Protein AF-A0A1S1MK10-F1 (afdb_monomer)

Secondary structure (DSSP, 8-state):
-EEEEEEETTEEEEEEEESS----PPPTT--EEEEESPPPP---SS-TTSPP---PPPTT------PPPP----

Mean predicted aligned error: 14.25 Å

Radius of gyration: 25.52 Å; Cα contacts (8 Å, |Δi|>4): 63; chains: 1; bounding box: 62×43×59 Å

Sequence (74 aa):
MCYWKRLSGDKIVDNAMTKKPQVVQIEPSDTAFKTDHCQPWQLVDCPPTCPPPQQAPPPGLGLPPILPPAPGRP

Foldseek 3Di:
DKKKFWDQPPDTPDIDDDPDDDDDDDDPRTPDIDMDPDDDDDDDPDDPPDDPPPPPPPPDPPDDPPPDDDPDDD

pLDDT: mean 78.59, std 18.53, range [44.81, 97.81]

Structure (mmCIF, N/CA/C/O backbone):
data_AF-A0A1S1MK10-F1
#
_entry.id   AF-A0A1S1MK10-F1
#
loop_
_atom_site.group_PDB
_atom_site.id
_atom_site.type_symbol
_atom_site.label_atom_id
_atom_site.label_alt_id
_atom_site.label_comp_id
_atom_site.label_asym_id
_atom_site.label_entity_id
_atom_site.label_seq_id
_atom_site.pdbx_PDB_ins_code
_atom_site.Cartn_x
_atom_site.Cartn_y
_atom_site.Cartn_z
_atom_site.occupancy
_atom_site.B_iso_or_equiv
_atom_site.auth_seq_id
_atom_site.auth_comp_id
_atom_site.auth_asym_id
_atom_site.auth_atom_id
_atom_site.pdbx_PDB_model_num
ATOM 1 N N . MET A 1 1 ? 14.753 -4.577 10.216 1.00 86.19 1 MET A N 1
ATOM 2 C CA . MET A 1 1 ? 14.727 -3.372 9.359 1.00 86.19 1 MET A CA 1
ATOM 3 C C . MET A 1 1 ? 13.607 -3.613 8.371 1.00 86.19 1 MET A C 1
ATOM 5 O O . MET A 1 1 ? 13.675 -4.637 7.713 1.00 86.19 1 MET A O 1
ATOM 9 N N . CYS A 1 2 ? 12.570 -2.777 8.344 1.00 95.06 2 CYS A N 1
ATOM 10 C CA . CYS A 1 2 ? 11.439 -2.975 7.438 1.00 95.06 2 CYS A CA 1
ATOM 11 C C . CYS A 1 2 ? 11.760 -2.312 6.102 1.00 95.06 2 CYS A C 1
ATOM 13 O O . CYS A 1 2 ? 12.172 -1.149 6.072 1.00 95.06 2 CYS A O 1
ATOM 15 N N . TYR A 1 3 ? 11.585 -3.059 5.020 1.00 96.56 3 TYR A N 1
ATOM 16 C CA . TYR A 1 3 ? 11.644 -2.543 3.663 1.00 96.56 3 TYR A CA 1
ATOM 17 C C . TYR A 1 3 ? 10.301 -2.773 2.981 1.00 96.56 3 TYR A C 1
ATOM 19 O O . TYR A 1 3 ? 9.736 -3.862 3.069 1.00 96.56 3 TYR A O 1
ATOM 27 N N . TRP A 1 4 ? 9.788 -1.757 2.300 1.00 97.19 4 TRP A N 1
ATOM 28 C CA . TRP A 1 4 ? 8.580 -1.877 1.496 1.00 97.19 4 TRP A CA 1
ATOM 29 C C . TRP A 1 4 ? 8.784 -1.219 0.139 1.00 97.19 4 TRP A C 1
ATOM 31 O O . TRP A 1 4 ? 9.580 -0.289 -0.003 1.00 97.19 4 TRP A O 1
ATOM 41 N N . LYS A 1 5 ? 8.054 -1.714 -0.860 1.00 97.25 5 LYS A N 1
ATOM 42 C CA . LYS A 1 5 ? 8.020 -1.137 -2.202 1.00 97.25 5 LYS A CA 1
ATOM 43 C C . LYS A 1 5 ? 6.650 -1.277 -2.848 1.00 97.25 5 LYS A C 1
ATOM 45 O O . LYS A 1 5 ? 5.951 -2.274 -2.651 1.00 97.25 5 LYS A O 1
ATOM 50 N N . ARG A 1 6 ? 6.323 -0.293 -3.674 1.00 97.50 6 ARG A N 1
ATOM 51 C CA . ARG A 1 6 ? 5.164 -0.253 -4.559 1.00 97.50 6 ARG A CA 1
ATOM 52 C C . ARG A 1 6 ? 5.611 -0.438 -5.999 1.00 97.50 6 ARG A C 1
ATOM 54 O O . ARG A 1 6 ? 6.650 0.090 -6.404 1.00 97.50 6 ARG A O 1
ATOM 61 N N . LEU A 1 7 ? 4.840 -1.207 -6.753 1.00 97.81 7 LEU A N 1
ATOM 62 C CA . LEU A 1 7 ? 5.084 -1.483 -8.160 1.00 97.81 7 LEU A CA 1
ATOM 63 C C . LEU A 1 7 ? 3.913 -0.977 -8.997 1.00 97.81 7 LEU A C 1
ATOM 65 O O . LEU A 1 7 ? 2.767 -1.203 -8.624 1.00 97.81 7 LEU A O 1
ATOM 69 N N . SER A 1 8 ? 4.212 -0.382 -10.150 1.00 97.25 8 SER A N 1
ATOM 70 C CA . SER A 1 8 ? 3.254 -0.163 -11.235 1.00 97.25 8 SER A CA 1
ATOM 71 C C . SER A 1 8 ? 3.767 -0.899 -12.472 1.00 97.25 8 SER A C 1
ATOM 73 O O . SER A 1 8 ? 4.790 -0.536 -13.063 1.00 97.25 8 SER A O 1
ATOM 75 N N . GLY A 1 9 ? 3.122 -2.023 -12.787 1.00 94.75 9 GLY A N 1
ATOM 76 C CA . GLY A 1 9 ? 3.680 -3.037 -13.681 1.00 94.75 9 GLY A CA 1
ATOM 77 C C . GLY A 1 9 ? 4.998 -3.583 -13.122 1.00 94.75 9 GLY A C 1
ATOM 78 O O . GLY A 1 9 ? 5.049 -4.051 -11.984 1.00 94.75 9 GLY A O 1
ATOM 79 N N . ASP A 1 10 ? 6.071 -3.468 -13.902 1.00 94.69 10 ASP A N 1
ATOM 80 C CA . ASP A 1 10 ? 7.419 -3.919 -1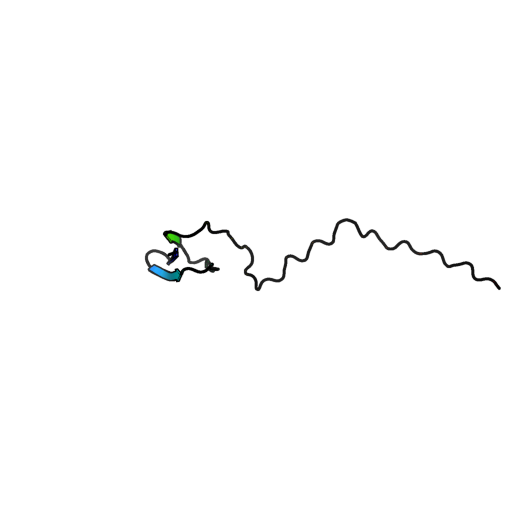3.528 1.00 94.69 10 ASP A CA 1
ATOM 81 C C . ASP A 1 10 ? 8.288 -2.818 -12.892 1.00 94.69 10 ASP A C 1
ATOM 83 O O . ASP A 1 10 ? 9.451 -3.051 -12.552 1.00 94.69 10 ASP A O 1
ATOM 87 N N . LYS A 1 11 ? 7.761 -1.596 -12.739 1.00 96.75 11 LYS A N 1
ATOM 88 C CA . LYS A 1 11 ? 8.519 -0.443 -12.230 1.00 96.75 11 LYS A CA 1
ATOM 89 C C . LYS A 1 11 ? 8.264 -0.228 -10.745 1.00 96.75 11 LYS A C 1
ATOM 91 O O . LYS A 1 11 ? 7.116 -0.206 -10.316 1.00 96.75 11 LYS A O 1
ATOM 96 N N . ILE A 1 12 ? 9.329 0.010 -9.979 1.00 97.19 12 ILE A N 1
ATOM 97 C CA . ILE A 1 12 ? 9.215 0.513 -8.604 1.00 97.19 12 ILE A CA 1
ATOM 98 C C . ILE A 1 12 ? 8.831 1.988 -8.673 1.00 97.19 12 ILE A C 1
ATOM 100 O O . ILE A 1 12 ? 9.590 2.788 -9.215 1.00 97.19 12 ILE A O 1
ATOM 104 N N . VAL A 1 13 ? 7.660 2.325 -8.136 1.00 97.12 13 VAL A N 1
ATOM 105 C CA . VAL A 1 13 ? 7.162 3.710 -8.093 1.00 97.12 13 VAL A CA 1
ATOM 106 C C . VAL A 1 13 ? 7.454 4.386 -6.762 1.00 97.12 13 VAL A C 1
ATOM 108 O O . VAL A 1 13 ? 7.647 5.595 -6.726 1.00 97.12 13 VAL A O 1
ATOM 111 N N . ASP A 1 14 ? 7.547 3.606 -5.686 1.00 96.50 14 ASP A N 1
ATOM 112 C CA . ASP A 1 14 ? 7.933 4.104 -4.372 1.00 96.50 14 ASP A CA 1
ATOM 113 C C . ASP A 1 14 ? 8.544 2.979 -3.534 1.00 96.50 14 ASP A C 1
ATOM 115 O O . ASP A 1 14 ? 8.201 1.803 -3.700 1.00 96.50 14 ASP A O 1
ATOM 119 N N . ASN A 1 15 ? 9.484 3.322 -2.662 1.00 96.56 15 ASN A N 1
ATOM 120 C CA . ASN A 1 15 ? 10.072 2.389 -1.714 1.00 96.56 15 ASN A CA 1
ATOM 121 C C . ASN A 1 15 ? 10.740 3.124 -0.555 1.00 96.56 15 ASN A C 1
ATOM 123 O O . ASN A 1 15 ? 11.291 4.210 -0.724 1.00 96.56 15 ASN A O 1
ATOM 127 N N . ALA A 1 16 ? 10.778 2.479 0.606 1.00 96.38 16 ALA A N 1
ATOM 128 C CA . ALA A 1 16 ? 11.560 2.978 1.723 1.00 96.38 16 ALA A CA 1
ATOM 129 C C . ALA A 1 16 ? 12.096 1.847 2.597 1.00 96.38 16 ALA A C 1
ATOM 131 O O . ALA A 1 16 ? 11.510 0.768 2.711 1.00 96.38 16 ALA A O 1
ATOM 132 N N . MET A 1 17 ? 13.211 2.136 3.269 1.00 96.38 17 MET A N 1
ATOM 133 C CA . MET A 1 17 ? 13.781 1.288 4.306 1.00 96.38 17 MET A CA 1
ATOM 134 C C . MET A 1 17 ? 13.780 2.049 5.632 1.00 96.38 17 MET A C 1
ATOM 136 O O . MET A 1 17 ? 14.39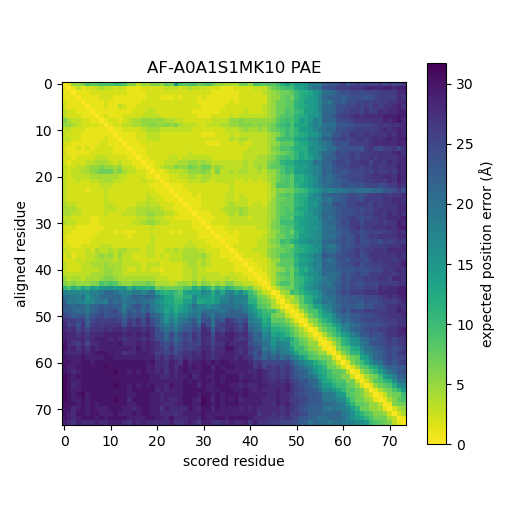6 3.107 5.751 1.00 96.38 17 MET A O 1
ATOM 140 N N . THR A 1 18 ? 13.104 1.522 6.652 1.00 92.38 18 THR A N 1
ATOM 141 C CA . THR A 1 18 ? 12.917 2.232 7.924 1.00 92.38 18 THR A CA 1
ATOM 142 C C . THR A 1 18 ? 12.864 1.301 9.135 1.00 92.38 18 THR A C 1
ATOM 144 O O . THR A 1 18 ? 12.632 0.093 9.044 1.00 92.38 18 THR A O 1
ATOM 147 N N . LYS A 1 19 ? 13.089 1.894 10.310 1.00 90.62 19 LYS A N 1
ATOM 148 C CA . LYS A 1 19 ? 12.882 1.268 11.625 1.00 90.62 19 LYS A CA 1
ATOM 149 C C . LYS A 1 19 ? 11.627 1.789 12.334 1.00 90.62 19 LYS A C 1
ATOM 151 O O . LYS A 1 19 ? 11.287 1.277 13.393 1.00 90.62 19 LYS A O 1
ATOM 156 N N . LYS A 1 20 ? 10.974 2.819 11.786 1.00 89.62 20 LYS A N 1
ATOM 157 C CA . LYS A 1 20 ? 9.781 3.459 12.357 1.00 89.62 20 LYS A CA 1
ATOM 158 C C . LYS A 1 20 ? 8.516 2.989 11.622 1.00 89.62 20 LYS A C 1
ATOM 160 O O . LYS A 1 20 ? 8.627 2.622 10.452 1.00 89.62 20 LYS A O 1
ATOM 165 N N . PRO A 1 21 ? 7.332 3.042 12.263 1.00 88.00 21 PRO A N 1
ATOM 166 C CA . PRO A 1 21 ? 6.054 2.847 11.581 1.00 88.00 21 PRO A CA 1
ATOM 167 C C . PRO A 1 21 ? 5.893 3.786 10.378 1.00 88.00 21 PRO A C 1
ATOM 169 O O . PRO A 1 21 ? 6.433 4.897 10.371 1.00 88.00 21 PRO A O 1
ATOM 172 N N . GLN A 1 22 ? 5.165 3.335 9.359 1.00 89.62 22 GLN A N 1
ATOM 173 C CA . GLN A 1 22 ? 4.926 4.084 8.125 1.00 89.62 22 GLN A CA 1
ATOM 174 C C . GLN A 1 22 ? 3.465 4.007 7.717 1.00 89.62 22 GLN A C 1
ATOM 176 O O . GLN A 1 22 ? 2.810 2.989 7.923 1.00 89.62 22 GLN A O 1
ATOM 181 N N . VAL A 1 23 ? 3.006 5.086 7.090 1.00 90.38 23 VAL A N 1
ATOM 182 C CA . VAL A 1 23 ? 1.760 5.127 6.330 1.00 90.38 23 VAL A CA 1
ATOM 183 C C . VAL A 1 23 ? 2.158 5.241 4.867 1.00 90.38 23 VAL A C 1
ATOM 185 O O . VAL A 1 23 ? 2.942 6.121 4.516 1.00 90.38 23 VAL A O 1
ATOM 188 N N . VAL A 1 24 ? 1.656 4.329 4.041 1.00 90.94 24 VAL A N 1
ATOM 189 C 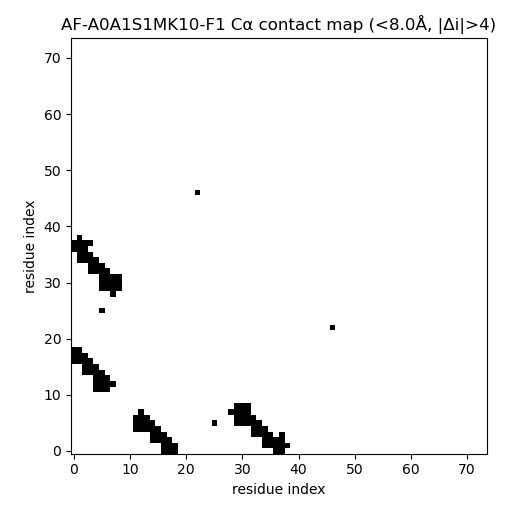CA . VAL A 1 24 ? 1.939 4.288 2.606 1.00 90.94 24 VAL A CA 1
ATOM 190 C C . VAL A 1 24 ? 0.625 4.487 1.873 1.00 90.94 24 VAL A C 1
ATOM 192 O O . VAL A 1 24 ? -0.319 3.729 2.087 1.00 90.94 24 VA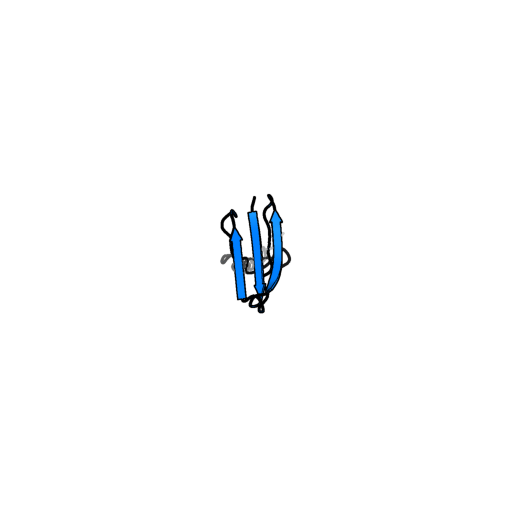L A O 1
ATOM 195 N N . GLN A 1 25 ? 0.568 5.503 1.018 1.00 91.00 25 GLN A N 1
ATOM 196 C CA . GLN A 1 25 ? -0.556 5.688 0.111 1.00 91.00 25 GLN A CA 1
ATOM 197 C C . GLN A 1 25 ? -0.440 4.663 -1.019 1.00 91.00 25 GLN A C 1
ATOM 199 O O . GLN A 1 25 ? 0.626 4.554 -1.618 1.00 91.00 25 GLN A O 1
ATOM 204 N N . ILE A 1 26 ? -1.509 3.918 -1.298 1.00 90.56 26 ILE A N 1
ATOM 205 C CA . ILE A 1 26 ? -1.605 3.048 -2.475 1.00 90.56 26 ILE A CA 1
ATOM 206 C C . ILE A 1 26 ? -2.462 3.786 -3.504 1.00 90.56 26 ILE A C 1
ATOM 208 O O . ILE A 1 26 ? -3.592 4.177 -3.214 1.00 90.56 26 ILE A O 1
ATOM 212 N N . GLU A 1 27 ? -1.896 4.025 -4.679 1.00 90.88 27 GLU A N 1
ATOM 213 C CA . GLU A 1 27 ? -2.550 4.669 -5.809 1.00 90.88 27 GLU A CA 1
ATOM 214 C C . GLU A 1 27 ? -3.255 3.623 -6.686 1.00 90.88 27 GLU A C 1
ATOM 216 O O . GLU A 1 27 ? -2.806 2.478 -6.773 1.00 90.88 27 GLU A O 1
ATOM 221 N N . PRO A 1 28 ? -4.308 4.004 -7.429 1.00 91.31 28 PRO A N 1
ATOM 222 C CA . PRO A 1 28 ? -5.014 3.087 -8.330 1.00 91.31 28 PRO A CA 1
ATOM 223 C C . PRO A 1 28 ? -4.137 2.456 -9.425 1.00 91.31 28 PRO A C 1
ATOM 225 O O . PRO A 1 28 ? -4.507 1.443 -10.010 1.00 91.31 28 PRO A O 1
ATOM 228 N N . SER A 1 29 ? -2.993 3.071 -9.737 1.00 93.62 29 SER A N 1
ATOM 229 C CA . SER A 1 29 ? -2.022 2.587 -10.721 1.00 93.62 29 SER A CA 1
ATOM 230 C C . SER A 1 29 ? -1.030 1.565 -10.157 1.00 93.62 29 SER A C 1
ATOM 232 O O . SER A 1 29 ? -0.252 0.994 -10.931 1.00 93.62 29 SER A O 1
ATOM 234 N N . ASP A 1 30 ? -1.026 1.322 -8.842 1.00 95.19 30 ASP A N 1
ATOM 235 C CA . ASP A 1 30 ? -0.199 0.275 -8.256 1.00 95.19 30 ASP A CA 1
ATOM 236 C C . ASP A 1 30 ? -0.743 -1.101 -8.604 1.00 95.19 30 ASP A C 1
ATOM 238 O O . ASP A 1 30 ? -1.907 -1.426 -8.386 1.00 95.19 30 ASP A O 1
ATOM 242 N N . THR A 1 31 ? 0.146 -1.954 -9.083 1.00 97.31 31 THR A N 1
ATOM 243 C CA . THR A 1 31 ? -0.147 -3.354 -9.369 1.00 97.31 31 THR A CA 1
ATOM 244 C C . THR A 1 31 ? 0.277 -4.272 -8.231 1.00 97.31 31 THR A C 1
ATOM 246 O O . THR A 1 31 ? -0.259 -5.372 -8.107 1.00 97.31 31 THR A O 1
ATOM 249 N N . ALA A 1 32 ? 1.239 -3.863 -7.396 1.00 96.06 32 ALA A N 1
ATOM 250 C CA . ALA A 1 32 ? 1.653 -4.650 -6.239 1.00 96.06 32 ALA A CA 1
ATOM 251 C C . ALA A 1 32 ? 2.272 -3.811 -5.116 1.00 96.06 32 ALA A C 1
ATOM 253 O O . ALA A 1 32 ? 3.033 -2.873 -5.354 1.00 96.06 32 ALA A O 1
ATOM 254 N N . PHE A 1 33 ? 2.039 -4.256 -3.882 1.00 95.62 33 PHE A N 1
ATOM 255 C CA . PHE A 1 33 ? 2.703 -3.779 -2.673 1.00 95.62 33 PHE A CA 1
ATOM 256 C C . PHE A 1 33 ? 3.453 -4.945 -2.021 1.00 95.62 33 PHE A C 1
ATOM 258 O O . PHE A 1 33 ? 2.861 -5.984 -1.732 1.00 95.62 33 PHE A O 1
ATOM 265 N N . LYS A 1 34 ? 4.772 -4.810 -1.848 1.00 95.44 34 LYS A N 1
ATOM 266 C CA . LYS A 1 34 ? 5.654 -5.867 -1.326 1.00 95.44 34 LYS A CA 1
ATOM 267 C C . LYS A 1 34 ? 6.413 -5.370 -0.107 1.00 95.44 34 LYS A C 1
ATOM 269 O O . LYS A 1 34 ? 6.868 -4.228 -0.082 1.00 95.44 34 LYS A O 1
ATOM 274 N N . THR A 1 35 ? 6.562 -6.243 0.883 1.00 95.94 35 THR A N 1
ATOM 275 C CA . THR A 1 35 ? 7.141 -5.907 2.185 1.00 95.94 35 THR A CA 1
ATOM 276 C C . THR A 1 35 ? 8.071 -7.015 2.653 1.00 95.94 35 THR A C 1
ATOM 278 O O . THR A 1 35 ? 7.688 -8.182 2.617 1.00 95.94 35 THR A O 1
ATOM 281 N N . ASP A 1 36 ? 9.239 -6.643 3.163 1.00 96.38 36 ASP A N 1
ATOM 282 C CA . ASP A 1 36 ? 10.270 -7.555 3.646 1.00 96.38 36 ASP A CA 1
ATOM 283 C C . ASP A 1 36 ? 10.651 -7.181 5.083 1.00 96.38 36 ASP A C 1
ATOM 285 O O . ASP A 1 36 ? 11.025 -6.041 5.378 1.00 96.38 36 ASP A O 1
ATOM 289 N N . HIS A 1 37 ? 10.540 -8.150 5.998 1.00 95.00 37 HIS A N 1
ATOM 290 C CA . HIS A 1 37 ? 10.834 -7.983 7.429 1.00 95.00 37 HIS A CA 1
ATOM 291 C C . HIS A 1 37 ? 10.093 -6.805 8.098 1.00 95.00 37 HIS A C 1
ATOM 293 O O . HIS A 1 37 ? 10.634 -6.117 8.974 1.00 95.00 37 HIS A O 1
ATOM 299 N N . CYS A 1 38 ? 8.846 -6.578 7.685 1.00 93.56 38 CYS A N 1
ATOM 300 C CA . CYS A 1 38 ? 7.947 -5.578 8.253 1.00 93.56 38 CYS A CA 1
ATOM 301 C C . CYS A 1 38 ? 6.966 -6.195 9.256 1.00 93.56 38 CYS A C 1
ATOM 303 O O . CYS A 1 38 ? 6.699 -7.395 9.232 1.00 93.56 38 CYS A O 1
ATOM 305 N N . GLN A 1 39 ? 6.423 -5.354 10.139 1.00 91.44 39 GLN A N 1
ATOM 306 C CA . GLN A 1 39 ? 5.251 -5.708 10.942 1.00 91.44 39 GLN A CA 1
ATOM 307 C C . GLN A 1 39 ? 4.010 -5.858 10.039 1.00 91.44 39 GLN A C 1
ATOM 309 O O . GLN A 1 39 ? 4.036 -5.365 8.906 1.00 91.44 39 GLN A O 1
ATOM 314 N N . PRO A 1 40 ? 2.934 -6.516 10.509 1.00 91.75 40 PRO A N 1
ATOM 315 C CA . PRO A 1 40 ? 1.695 -6.638 9.750 1.00 91.75 40 PRO A CA 1
ATOM 316 C C . PRO A 1 40 ? 1.161 -5.274 9.309 1.00 91.75 40 PRO A C 1
ATOM 318 O O . PRO A 1 40 ? 1.033 -4.354 10.117 1.00 91.75 40 PRO A O 1
ATOM 321 N N . TRP A 1 41 ? 0.835 -5.155 8.024 1.00 89.06 41 TRP A N 1
ATOM 322 C CA . TRP A 1 41 ? 0.215 -3.953 7.478 1.00 89.06 41 TRP A CA 1
ATOM 323 C C . TRP A 1 41 ? -1.294 -4.001 7.691 1.00 89.06 41 TRP A C 1
ATOM 325 O O . TRP A 1 41 ? -1.912 -5.064 7.629 1.00 89.06 41 TRP A O 1
ATOM 335 N N . GLN A 1 42 ? -1.880 -2.844 7.969 1.00 88.94 42 GLN A N 1
ATOM 336 C CA . GLN A 1 42 ? -3.320 -2.667 8.106 1.00 88.94 42 G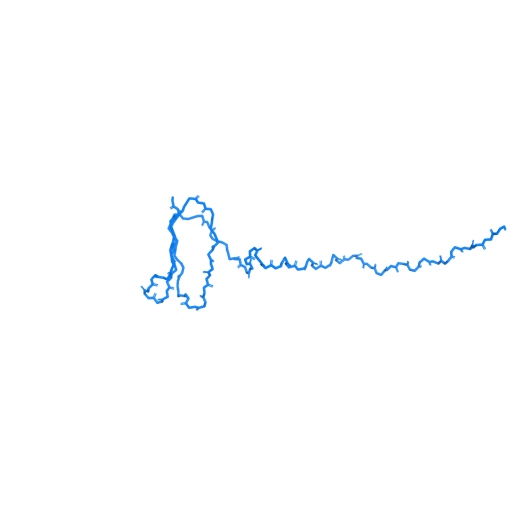LN A CA 1
ATOM 337 C C . GLN A 1 42 ? -3.769 -1.673 7.043 1.00 88.94 42 GLN A C 1
ATOM 339 O O . GLN A 1 42 ? -3.122 -0.641 6.855 1.00 88.94 42 GLN A O 1
ATOM 344 N N . LEU A 1 43 ? -4.853 -1.998 6.338 1.00 86.56 43 LEU A N 1
ATOM 345 C CA . LEU A 1 43 ? -5.458 -1.066 5.399 1.00 86.56 43 LEU A CA 1
ATOM 346 C C . LEU A 1 43 ? -6.076 0.081 6.197 1.00 86.56 43 LEU A C 1
ATOM 348 O O . LEU A 1 43 ? -6.860 -0.146 7.118 1.00 86.56 43 LEU A O 1
ATOM 352 N N . VAL A 1 44 ? -5.706 1.305 5.843 1.00 81.12 44 VAL A N 1
ATOM 353 C CA . VAL A 1 44 ? -6.312 2.513 6.393 1.00 81.12 44 VAL A CA 1
ATOM 354 C C . VAL A 1 44 ? -7.198 3.106 5.309 1.00 81.12 44 VAL A C 1
ATOM 356 O O . VAL A 1 44 ? -6.706 3.630 4.318 1.00 81.12 44 VAL A O 1
ATOM 359 N N . ASP A 1 45 ? -8.513 2.987 5.479 1.00 69.81 45 ASP A N 1
ATOM 360 C CA . ASP A 1 4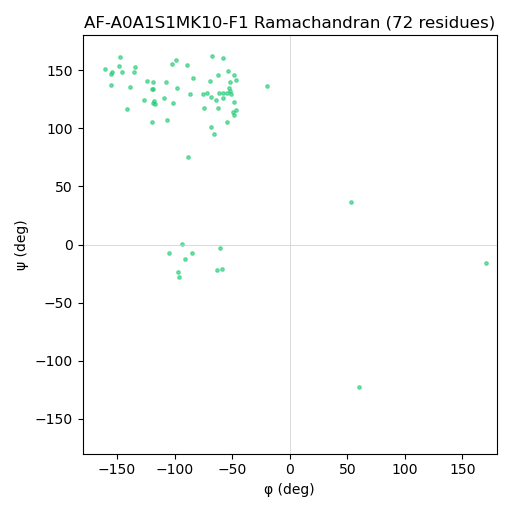5 ? -9.506 3.549 4.546 1.00 69.81 45 ASP A CA 1
ATOM 361 C C . ASP A 1 45 ? -9.425 5.086 4.484 1.00 69.81 45 ASP A C 1
ATOM 363 O O . ASP A 1 45 ? -9.846 5.728 3.528 1.00 69.81 45 ASP A O 1
ATOM 367 N N . CYS A 1 46 ? -8.854 5.688 5.5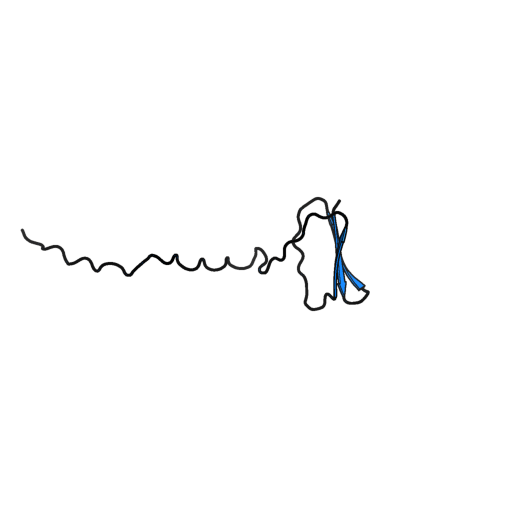29 1.00 66.00 46 CYS A N 1
ATOM 368 C CA . CYS A 1 46 ? -8.718 7.122 5.698 1.00 66.00 46 CYS A CA 1
ATOM 369 C C . CYS A 1 46 ? -7.349 7.433 6.330 1.00 66.00 46 CYS A C 1
ATOM 371 O O . CYS A 1 46 ? -7.100 7.005 7.464 1.00 66.00 46 CYS A O 1
ATOM 373 N N . PRO A 1 47 ? -6.439 8.154 5.644 1.00 61.47 47 PRO A N 1
ATOM 374 C CA . PRO A 1 47 ? -5.230 8.673 6.279 1.00 61.47 47 PRO A CA 1
ATOM 375 C C . PRO A 1 47 ? -5.593 9.578 7.474 1.00 61.47 47 PRO A C 1
ATOM 377 O O . PRO A 1 47 ? -6.703 10.105 7.531 1.00 61.47 47 PRO A O 1
ATOM 380 N N . PRO A 1 48 ? -4.670 9.829 8.423 1.00 58.06 48 PRO A N 1
ATOM 381 C CA . PRO A 1 48 ? -4.926 10.651 9.619 1.00 58.06 48 PRO A CA 1
ATOM 382 C C . PRO A 1 48 ? -5.322 12.114 9.329 1.00 58.06 48 PRO A C 1
ATOM 384 O O . PRO A 1 48 ? -5.589 12.875 10.255 1.00 58.06 48 PRO A O 1
ATOM 387 N N . THR A 1 49 ? -5.335 12.520 8.059 1.00 55.62 49 THR A N 1
ATOM 388 C CA . THR A 1 49 ? -5.820 13.814 7.566 1.00 55.62 49 THR A CA 1
ATOM 389 C C . THR A 1 49 ? -7.302 13.809 7.187 1.00 55.62 49 THR A C 1
ATOM 391 O O . THR A 1 49 ? -7.873 14.878 6.980 1.00 55.62 49 THR A O 1
ATOM 394 N N . CYS A 1 50 ? -7.943 12.645 7.087 1.00 54.50 50 CYS A N 1
ATOM 395 C CA . CYS A 1 50 ? -9.387 12.571 6.935 1.00 54.50 50 CYS A CA 1
ATOM 396 C C . CYS A 1 50 ? -10.057 13.016 8.243 1.00 54.50 50 CYS A C 1
ATOM 398 O O . CYS A 1 50 ? -9.573 12.664 9.325 1.00 54.50 50 CYS A O 1
ATOM 400 N N . PRO A 1 51 ? -11.175 13.764 8.174 1.00 55.16 51 PRO A N 1
ATOM 401 C CA . PRO A 1 51 ? -11.987 14.006 9.355 1.00 55.16 51 PRO A CA 1
ATOM 402 C C . PRO A 1 51 ? -12.305 12.648 9.994 1.00 55.16 51 PRO A C 1
ATOM 404 O O . PRO A 1 51 ? -12.580 11.698 9.251 1.00 55.16 51 PRO A O 1
ATOM 407 N N . PRO A 1 52 ? -12.277 12.525 11.334 1.00 52.94 52 PRO A N 1
ATOM 408 C CA . PRO A 1 52 ? -12.781 11.328 11.990 1.00 52.94 52 PRO A CA 1
ATOM 409 C C . PRO A 1 52 ? -14.146 10.991 11.384 1.00 52.94 52 PRO A C 1
ATOM 411 O O . PRO A 1 52 ? -14.901 11.936 11.112 1.00 52.94 52 PRO A O 1
ATOM 414 N N . PRO A 1 53 ? -14.489 9.702 11.177 1.00 52.41 53 PRO A N 1
ATOM 415 C CA . PRO A 1 53 ? -15.873 9.332 10.930 1.00 52.41 53 PRO A CA 1
ATOM 416 C C . PRO A 1 53 ? -16.676 10.076 11.984 1.00 52.41 53 PRO A C 1
ATOM 418 O O . PRO A 1 53 ? -16.400 9.900 13.175 1.00 52.41 53 PRO A O 1
ATOM 421 N N . GLN A 1 54 ? -17.534 11.009 11.552 1.00 52.84 54 GLN A N 1
ATOM 422 C CA . GLN A 1 54 ? -18.394 11.758 12.457 1.00 52.84 54 GLN A CA 1
ATOM 423 C C . GLN A 1 54 ? -19.013 10.689 13.335 1.00 52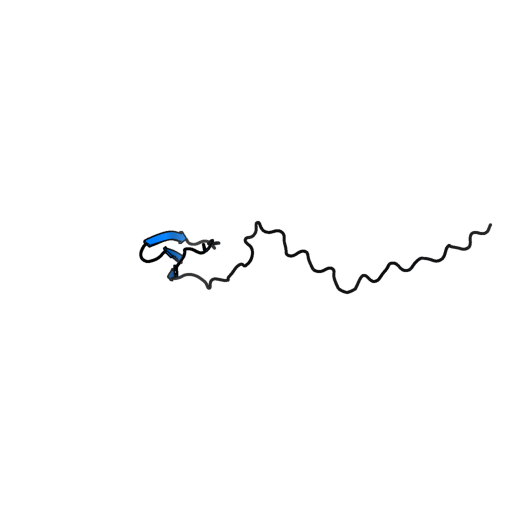.84 54 GLN A C 1
ATOM 425 O O . GLN A 1 54 ? -19.687 9.806 12.801 1.00 52.84 54 GLN A O 1
ATOM 430 N N . GLN A 1 55 ? -18.645 10.668 14.622 1.00 48.19 55 GLN A N 1
ATOM 431 C CA . GLN A 1 55 ? -19.135 9.658 15.544 1.00 48.19 55 GLN A CA 1
ATOM 432 C C . GLN A 1 55 ? -20.638 9.653 15.332 1.00 48.19 55 GLN A C 1
ATOM 434 O O . GLN A 1 55 ? -21.270 10.696 15.523 1.00 48.19 55 GLN A O 1
ATOM 439 N N . ALA A 1 56 ? -21.179 8.544 14.813 1.00 49.81 56 ALA A N 1
ATOM 440 C CA . ALA A 1 56 ? -22.615 8.414 14.678 1.00 49.81 56 ALA A CA 1
ATOM 441 C C . ALA A 1 56 ? -23.174 8.828 16.044 1.00 49.81 56 ALA A C 1
ATOM 443 O O . ALA A 1 56 ? -22.676 8.307 17.052 1.00 49.81 56 ALA A O 1
ATOM 444 N N . PRO A 1 57 ? -24.064 9.838 16.114 1.00 53.53 57 PRO A N 1
ATOM 445 C CA . PRO A 1 57 ? -24.526 10.336 17.396 1.00 53.53 57 PRO A CA 1
ATOM 446 C C . PRO A 1 57 ? -25.002 9.127 18.206 1.00 53.53 57 PRO A C 1
ATOM 448 O O . PRO A 1 57 ? -25.684 8.268 17.635 1.00 53.53 57 PRO A O 1
ATOM 451 N N . PRO A 1 58 ? -24.584 8.987 19.479 1.00 52.16 58 PRO A N 1
ATOM 452 C CA . PRO A 1 58 ? -24.938 7.820 20.269 1.00 52.16 58 PRO A CA 1
ATOM 453 C C . PRO A 1 58 ? -26.458 7.626 20.191 1.00 52.16 58 PRO A C 1
ATOM 455 O O . PRO A 1 58 ? -27.194 8.601 20.394 1.00 52.16 58 PRO A O 1
ATOM 458 N N . PRO A 1 59 ? -26.955 6.417 19.865 1.00 52.00 59 PRO A N 1
ATOM 459 C CA . PRO A 1 59 ? -28.384 6.157 19.872 1.00 52.00 59 PRO A CA 1
ATOM 460 C C . PRO A 1 59 ? -28.851 6.258 21.325 1.00 52.00 59 PRO A C 1
ATOM 462 O O . PRO A 1 59 ? -28.681 5.329 22.109 1.00 52.00 59 PRO A O 1
ATOM 465 N N . GLY A 1 60 ? -29.354 7.428 21.721 1.00 57.75 60 GLY A N 1
ATOM 466 C CA . GLY A 1 60 ? -29.728 7.656 23.114 1.00 57.75 60 GLY A CA 1
ATOM 467 C C . GLY A 1 60 ? -30.078 9.079 23.529 1.00 57.75 60 GLY A C 1
ATOM 468 O O . GLY A 1 60 ? -30.725 9.234 24.559 1.00 57.75 60 GLY A O 1
ATOM 469 N N . LEU A 1 61 ? -29.749 10.121 22.761 1.00 54.66 61 LEU A N 1
ATOM 470 C CA . LEU A 1 61 ? -30.271 11.459 23.063 1.00 54.66 61 LEU A CA 1
ATOM 471 C C . LEU A 1 61 ? -31.613 11.647 22.367 1.00 54.66 61 LEU A C 1
ATOM 473 O O . LEU A 1 61 ? -31.741 12.296 21.331 1.00 54.66 61 LEU A O 1
ATOM 477 N N . GLY A 1 62 ? -32.610 10.999 22.970 1.00 51.66 62 GLY A N 1
ATOM 478 C CA . GLY A 1 62 ? -34.003 11.327 22.762 1.00 51.66 62 GLY A CA 1
ATOM 479 C C . GLY A 1 62 ? -34.216 12.833 22.899 1.00 51.66 62 GLY A C 1
ATOM 480 O O . GLY A 1 62 ? -33.536 13.522 23.657 1.00 51.66 62 GLY A O 1
ATOM 481 N N . LEU A 1 63 ? -35.156 13.304 22.092 1.00 63.22 63 LEU A N 1
ATOM 482 C CA . LEU A 1 63 ? -35.854 14.580 22.173 1.00 63.22 63 LEU A CA 1
ATOM 483 C C . LEU A 1 63 ? -35.782 15.224 23.573 1.00 63.22 63 LEU A C 1
ATOM 485 O O . LEU A 1 63 ? -36.026 14.529 24.565 1.00 63.22 63 LEU A O 1
ATOM 489 N N . PRO A 1 64 ? -35.525 16.540 23.685 1.00 54.16 64 PRO A N 1
ATOM 490 C CA . PRO A 1 64 ? -35.615 17.199 24.979 1.00 54.16 64 PRO A CA 1
ATOM 491 C C . PRO A 1 64 ? -37.038 17.000 25.528 1.00 54.16 64 PRO A C 1
ATOM 493 O O . PRO A 1 64 ? -38.001 17.265 24.799 1.00 54.16 64 PRO A O 1
ATOM 496 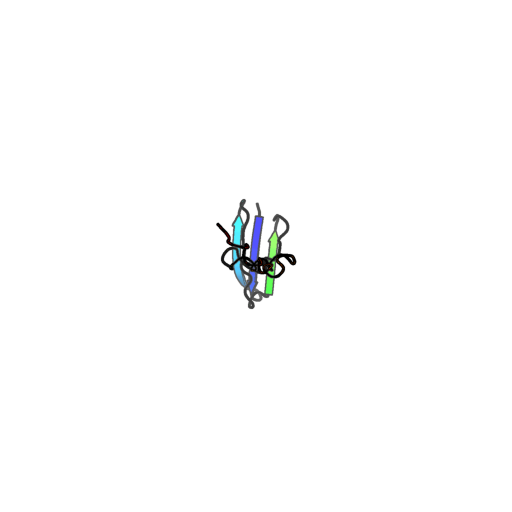N N . PRO A 1 65 ? -37.225 16.551 26.784 1.00 55.19 65 PRO A N 1
ATOM 497 C CA . PRO A 1 65 ? -38.526 16.686 27.408 1.00 55.19 65 PRO A CA 1
ATOM 498 C C . PRO A 1 65 ? -38.813 18.186 27.489 1.00 55.19 65 PRO A C 1
ATOM 500 O O . PRO A 1 65 ? -38.067 18.939 28.117 1.00 55.19 65 PRO A O 1
ATOM 503 N N . ILE A 1 66 ? -39.870 18.629 26.808 1.00 64.50 66 ILE A N 1
ATOM 504 C CA . ILE A 1 66 ? -40.460 19.949 27.022 1.00 64.50 66 ILE A CA 1
ATOM 505 C C . ILE A 1 66 ? -40.773 20.021 28.519 1.00 64.50 66 ILE A C 1
ATOM 507 O O . ILE A 1 66 ? -41.686 19.344 28.994 1.00 64.50 66 ILE A O 1
ATOM 511 N N . LEU A 1 67 ? -39.977 20.781 29.277 1.00 57.41 67 LEU A N 1
ATOM 512 C CA . LEU A 1 67 ? -40.301 21.096 30.663 1.00 57.41 67 LEU A CA 1
ATOM 513 C C . LEU A 1 67 ? -41.667 21.802 30.654 1.00 57.41 67 LEU A C 1
ATOM 515 O O . LEU A 1 67 ? -41.810 22.800 29.939 1.00 57.41 67 LEU A O 1
ATOM 519 N N . PRO A 1 68 ? -42.672 21.344 31.418 1.00 65.56 68 PRO A N 1
ATOM 520 C CA . PRO A 1 68 ? -43.857 22.158 31.630 1.00 65.56 68 PRO A CA 1
ATOM 521 C C . PRO A 1 68 ? -43.448 23.457 32.348 1.00 65.56 68 PRO A C 1
ATOM 523 O O . PRO A 1 68 ? -42.519 23.439 33.165 1.00 65.56 68 PRO A O 1
ATOM 526 N N . PRO A 1 69 ? -44.107 24.594 32.060 1.00 55.28 69 PRO A N 1
ATOM 527 C CA . PRO A 1 69 ? -43.795 25.845 32.732 1.00 55.28 69 PRO A CA 1
ATOM 528 C C . PRO A 1 69 ? -44.061 25.692 34.231 1.00 55.28 69 PRO A C 1
ATOM 530 O O . PRO A 1 69 ? -45.123 25.217 34.640 1.00 55.28 69 PRO A O 1
ATOM 533 N N . ALA A 1 70 ? -43.083 26.086 35.050 1.00 62.41 70 ALA A N 1
ATOM 534 C CA . ALA A 1 70 ? -43.248 26.159 36.494 1.00 62.41 70 ALA A CA 1
ATOM 535 C C . ALA A 1 70 ? -44.492 27.008 36.819 1.00 62.41 70 ALA A C 1
ATOM 537 O O . ALA A 1 70 ? -44.653 28.082 36.226 1.00 62.41 70 ALA A O 1
ATOM 538 N N . PRO A 1 71 ? -45.373 26.579 37.742 1.00 62.06 71 PRO A N 1
ATOM 539 C CA . PRO A 1 71 ? -46.438 27.443 38.209 1.00 62.06 71 PRO A CA 1
ATOM 540 C C . PRO A 1 71 ? -45.784 28.569 39.007 1.00 62.06 71 PRO A C 1
ATOM 542 O O . PRO A 1 71 ? -45.372 28.397 40.152 1.00 62.06 71 PRO A O 1
ATOM 545 N N . GLY A 1 72 ? -45.648 29.730 38.373 1.00 62.53 72 GLY A N 1
ATOM 546 C CA . GLY A 1 72 ? -45.389 30.956 39.097 1.00 62.53 72 GLY A CA 1
ATOM 547 C C . GLY A 1 72 ? -46.595 31.239 39.977 1.00 62.53 72 GLY A C 1
ATOM 548 O O . GLY A 1 72 ? -47.711 31.358 39.467 1.00 62.53 72 GLY A O 1
ATOM 549 N N . ARG A 1 73 ? -46.386 31.388 41.284 1.00 44.81 73 ARG A N 1
ATOM 550 C CA . ARG A 1 73 ? -47.268 32.260 42.051 1.00 44.81 73 ARG A CA 1
ATOM 551 C C . ARG A 1 73 ? -46.612 32.814 43.324 1.00 44.81 73 ARG A C 1
ATOM 553 O O . ARG A 1 73 ? -45.913 32.048 43.984 1.00 44.81 73 ARG A O 1
ATOM 560 N N . PRO A 1 74 ? -46.816 34.117 43.612 1.00 60.69 74 PRO A N 1
ATOM 561 C CA . PRO A 1 74 ? -46.487 34.777 44.880 1.00 60.69 74 PRO A CA 1
ATOM 562 C C . PRO A 1 74 ? -47.359 34.312 46.050 1.00 60.69 74 PRO A C 1
ATOM 564 O O . PRO A 1 74 ? -48.461 33.767 45.793 1.00 60.69 74 PRO A O 1
#

InterPro domains:
  IPR059835 Rv1352-like, extracellular domain [PF27111] (1-42)

Organism: NCBI:txid1858794

Solvent-accessible surface area (backbone atoms only — not comparable to full-atom values): 5272 Å² total; per-residue (Å²): 108,26,34,41,38,34,20,40,78,94,40,77,76,46,70,54,77,43,90,64,92,83,87,80,89,84,58,94,70,53,70,45,80,48,73,45,74,56,78,90,85,75,91,66,98,59,61,94,84,50,77,72,78,74,70,73,74,71,94,76,81,68,77,80,79,80,74,74,80,77,86,84,76,135